Protein AF-Q2SH61-F1 (afdb_monomer_lite)

pLDDT: mean 74.98, std 16.28, range [32.84, 91.88]

Foldseek 3Di:
DQAWQAKEKKWFWPPDDPVLLVVLVCVVVVVWDWDWDDDPQKIKIWTDDPFWIWIWIWDHPPDPGIIIMIIITTSDNDRHPPDLVVQQVVPDPDDPPPDDDHHHSHQSVQVVSCVSRVIRMDD

Secondary structure (DSSP, 8-state):
-PPPSEEEEEEE--SS-HHHHHHHHHHHTTTS-EEEEEETTEEEEEEE-SSEEEEEEPPPTT-TTPPEEEEEEESSS-SSSSSTTHHHHTT--------SSS-B-HHHHHHHHHHHH---EE-

Structure (mmCIF, N/CA/C/O backbone):
data_AF-Q2SH61-F1
#
_entry.id   AF-Q2SH61-F1
#
loop_
_atom_site.group_PDB
_atom_site.id
_atom_site.type_symbol
_atom_site.label_atom_id
_atom_site.label_alt_id
_atom_site.label_comp_id
_atom_site.label_asym_id
_atom_site.label_entity_id
_atom_site.label_seq_id
_atom_site.pdbx_PDB_ins_code
_atom_site.Cartn_x
_atom_site.Cartn_y
_atom_site.Cartn_z
_atom_site.occupancy
_atom_site.B_iso_or_equiv
_atom_site.auth_seq_id
_atom_site.auth_comp_id
_atom_site.auth_asym_id
_atom_site.auth_atom_id
_atom_site.pdbx_PDB_model_num
ATOM 1 N N . MET A 1 1 ? -22.686 -9.836 2.812 1.00 51.91 1 MET A N 1
ATOM 2 C CA . MET A 1 1 ? -21.707 -8.982 2.100 1.00 51.91 1 MET A CA 1
ATOM 3 C C . MET A 1 1 ? -21.016 -8.095 3.123 1.00 51.91 1 MET A C 1
ATOM 5 O O . MET A 1 1 ? -21.729 -7.500 3.920 1.00 51.91 1 MET A O 1
ATOM 9 N N . LYS A 1 2 ? -19.675 -8.026 3.138 1.00 61.09 2 LYS A N 1
ATOM 10 C CA . LYS A 1 2 ? -18.948 -7.021 3.935 1.00 61.09 2 LYS A CA 1
ATOM 11 C C . LYS A 1 2 ? -19.242 -5.636 3.336 1.00 61.09 2 LYS A C 1
ATOM 13 O O . LYS A 1 2 ? -19.189 -5.496 2.114 1.00 61.09 2 LYS A O 1
ATOM 18 N N . HIS A 1 3 ? -19.591 -4.641 4.149 1.00 63.25 3 HIS A N 1
ATOM 19 C CA . HIS A 1 3 ? -19.767 -3.267 3.670 1.00 63.25 3 HIS A CA 1
ATOM 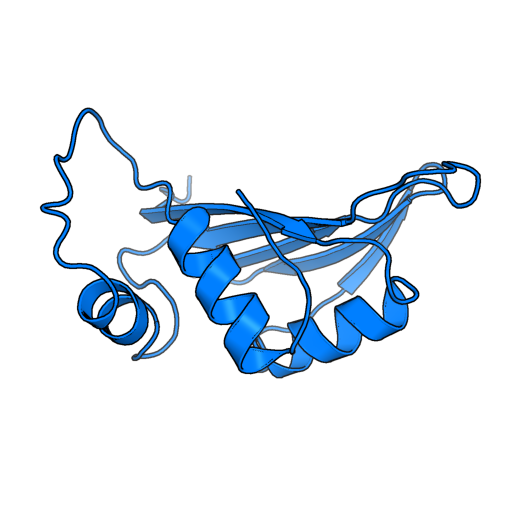20 C C . HIS A 1 3 ? -18.434 -2.523 3.807 1.00 63.25 3 HIS A C 1
ATOM 22 O O . HIS A 1 3 ? -17.938 -2.423 4.925 1.00 63.25 3 HIS A O 1
ATOM 28 N N . PRO A 1 4 ? -17.825 -2.036 2.710 1.00 61.69 4 PRO A N 1
ATOM 29 C CA . PRO A 1 4 ? -16.565 -1.313 2.807 1.00 61.69 4 PRO A CA 1
ATOM 30 C C . PRO A 1 4 ? -16.778 0.029 3.521 1.00 61.69 4 PRO A C 1
ATOM 32 O O . PRO A 1 4 ? -17.644 0.817 3.123 1.00 61.69 4 PRO A O 1
ATOM 35 N N . GLY A 1 5 ? -15.999 0.241 4.582 1.00 67.50 5 GLY A N 1
ATOM 36 C CA . GLY A 1 5 ? -15.920 1.471 5.359 1.00 67.50 5 GLY A CA 1
ATOM 37 C C . GLY A 1 5 ? -14.943 2.473 4.751 1.00 67.50 5 GLY A C 1
ATOM 38 O O . GLY A 1 5 ? -15.329 3.607 4.534 1.00 67.50 5 GLY A O 1
ATOM 39 N N . PHE A 1 6 ? -13.725 2.070 4.376 1.00 76.19 6 PHE A N 1
ATOM 40 C CA . PHE A 1 6 ? -12.738 2.961 3.739 1.00 76.19 6 PHE A CA 1
ATOM 41 C C . PHE A 1 6 ? -12.074 2.288 2.551 1.00 76.19 6 PHE A C 1
ATOM 43 O O . PHE A 1 6 ? -11.822 1.086 2.598 1.00 76.19 6 PHE A O 1
ATOM 50 N N . ILE A 1 7 ? -11.777 3.053 1.503 1.00 79.25 7 ILE A N 1
ATOM 51 C CA . ILE A 1 7 ? -11.108 2.547 0.305 1.00 79.25 7 ILE A CA 1
ATOM 52 C C . ILE A 1 7 ? -9.970 3.505 -0.045 1.00 79.25 7 ILE A C 1
ATOM 54 O O . ILE A 1 7 ? -10.137 4.718 -0.022 1.00 79.25 7 ILE A O 1
ATOM 58 N N . GLY A 1 8 ? -8.788 2.986 -0.339 1.00 81.56 8 GLY A N 1
ATOM 59 C CA . GLY A 1 8 ? -7.652 3.781 -0.783 1.00 81.56 8 GLY A CA 1
ATOM 60 C C . GLY A 1 8 ? -6.924 3.047 -1.888 1.00 81.56 8 GLY A C 1
ATOM 61 O O . GLY A 1 8 ? -6.702 1.846 -1.783 1.00 81.56 8 GLY A O 1
ATOM 62 N N . MET A 1 9 ? -6.553 3.765 -2.937 1.00 87.56 9 MET A N 1
ATOM 63 C CA . MET A 1 9 ? -5.744 3.224 -4.017 1.00 87.56 9 MET A CA 1
ATOM 64 C C . MET A 1 9 ? -4.646 4.221 -4.345 1.00 87.56 9 MET A C 1
ATOM 66 O O . MET A 1 9 ? -4.921 5.402 -4.541 1.00 87.56 9 MET A O 1
ATOM 70 N N . ILE A 1 10 ? -3.405 3.754 -4.351 1.00 88.06 10 ILE A N 1
ATOM 71 C CA . ILE A 1 10 ? -2.235 4.580 -4.643 1.00 88.06 10 ILE A CA 1
ATOM 72 C C . ILE A 1 10 ? -1.317 3.849 -5.613 1.00 88.06 10 ILE A C 1
ATOM 74 O O . ILE A 1 10 ? -1.268 2.617 -5.635 1.00 88.06 10 ILE A O 1
ATOM 78 N N . CYS A 1 11 ? -0.551 4.619 -6.367 1.00 89.81 11 CYS A N 1
ATOM 79 C CA . CYS A 1 11 ? 0.576 4.141 -7.149 1.00 89.81 11 CYS A CA 1
ATOM 80 C C . CYS A 1 11 ? 1.875 4.365 -6.370 1.00 89.81 11 CYS A C 1
ATOM 82 O O . CYS A 1 11 ? 1.996 5.336 -5.621 1.00 89.81 11 CYS A O 1
ATOM 84 N N . ILE A 1 12 ? 2.847 3.478 -6.555 1.00 89.88 12 ILE A N 1
ATOM 85 C CA . ILE A 1 12 ? 4.197 3.560 -5.998 1.00 89.88 12 ILE A CA 1
ATOM 86 C C . ILE A 1 12 ? 5.186 3.489 -7.161 1.00 89.88 12 ILE A C 1
ATOM 88 O O . ILE A 1 12 ? 5.079 2.610 -8.020 1.00 89.88 12 ILE A O 1
ATOM 92 N N . GLU A 1 13 ? 6.141 4.414 -7.189 1.00 87.94 13 GLU A N 1
ATOM 93 C CA . GLU A 1 13 ? 7.198 4.431 -8.203 1.00 87.94 13 GLU A CA 1
ATOM 94 C C . GLU A 1 13 ? 8.086 3.173 -8.107 1.00 87.94 13 GLU A C 1
ATOM 96 O O . GLU A 1 13 ? 8.392 2.718 -6.999 1.00 87.94 13 GLU A O 1
ATOM 101 N N . PRO A 1 14 ? 8.549 2.612 -9.240 1.00 78.69 14 PRO A N 1
ATOM 102 C CA . PRO A 1 14 ? 9.310 1.362 -9.276 1.00 78.69 14 PRO A CA 1
ATOM 103 C C . PRO A 1 14 ? 10.782 1.531 -8.887 1.00 78.69 14 PRO A C 1
ATOM 105 O O . PRO A 1 14 ? 11.632 0.788 -9.366 1.00 78.69 14 PRO A O 1
ATOM 108 N N . GLU A 1 15 ? 11.121 2.493 -8.025 1.00 78.62 15 GLU A N 1
ATOM 109 C CA . GLU A 1 15 ? 12.513 2.759 -7.629 1.00 78.62 15 GLU A CA 1
ATOM 110 C C . GLU A 1 15 ? 13.226 1.519 -7.052 1.00 78.62 15 GLU A C 1
ATOM 112 O O . GLU A 1 15 ? 14.454 1.472 -7.003 1.00 78.62 15 GLU A O 1
ATOM 117 N N . LEU A 1 16 ? 12.463 0.517 -6.602 1.00 80.19 16 LEU A N 1
ATOM 118 C CA . LEU A 1 16 ? 12.934 -0.728 -6.004 1.00 80.19 16 LEU A CA 1
ATOM 119 C C . LEU A 1 16 ? 12.200 -1.931 -6.608 1.00 80.19 16 LEU A C 1
ATOM 121 O O . LEU A 1 16 ? 11.075 -1.801 -7.087 1.00 80.19 16 LEU A O 1
ATOM 125 N N . GLU A 1 17 ? 12.790 -3.124 -6.512 1.00 85.12 17 GLU A N 1
ATOM 126 C CA . GLU A 1 17 ? 12.108 -4.373 -6.873 1.00 85.12 17 GLU A CA 1
ATOM 127 C C . GLU A 1 17 ? 10.859 -4.614 -6.011 1.00 85.12 17 GLU A C 1
ATOM 129 O O . GLU A 1 17 ? 10.833 -4.280 -4.820 1.00 85.12 17 GLU A O 1
ATOM 134 N N . ILE A 1 18 ? 9.841 -5.266 -6.584 1.00 85.75 18 ILE A N 1
ATOM 135 C CA . ILE A 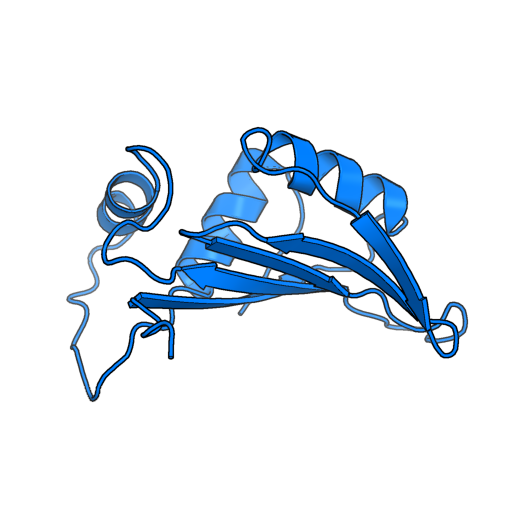1 18 ? 8.549 -5.484 -5.918 1.00 85.75 18 ILE A CA 1
ATOM 136 C C . ILE A 1 18 ? 8.675 -6.196 -4.566 1.00 85.75 18 ILE A C 1
ATOM 138 O O . ILE A 1 18 ? 7.998 -5.807 -3.621 1.00 85.75 18 ILE A O 1
ATOM 142 N N . HIS A 1 19 ? 9.574 -7.176 -4.424 1.00 87.69 19 HIS A N 1
ATOM 143 C CA . HIS A 1 19 ? 9.796 -7.857 -3.143 1.00 87.69 19 HIS A CA 1
ATOM 144 C C . HIS A 1 19 ? 10.334 -6.901 -2.069 1.00 87.69 19 HIS A C 1
ATOM 146 O O . HIS A 1 19 ? 9.948 -6.983 -0.904 1.00 87.69 19 HIS A O 1
ATOM 152 N N . THR A 1 20 ? 11.176 -5.941 -2.461 1.00 88.94 20 THR A N 1
ATOM 153 C CA . THR A 1 20 ? 11.696 -4.916 -1.545 1.00 88.94 20 THR A CA 1
ATOM 154 C C . THR A 1 20 ? 10.595 -3.938 -1.140 1.00 88.94 20 THR A C 1
ATOM 156 O O . THR A 1 20 ? 10.476 -3.586 0.037 1.00 88.94 20 THR A O 1
ATOM 159 N N . VAL A 1 21 ? 9.763 -3.512 -2.096 1.00 89.81 21 VAL A N 1
ATOM 160 C CA . VAL A 1 21 ? 8.576 -2.690 -1.814 1.00 89.81 21 VAL A CA 1
ATOM 161 C C . VAL A 1 21 ? 7.629 -3.432 -0.874 1.00 89.81 21 VAL A C 1
ATOM 163 O O . VAL A 1 21 ? 7.199 -2.875 0.135 1.00 89.81 21 VAL A O 1
ATOM 166 N N . PHE A 1 22 ? 7.368 -4.708 -1.146 1.00 90.75 22 PHE A N 1
ATOM 167 C CA . PHE A 1 22 ? 6.516 -5.564 -0.337 1.00 90.75 22 PHE A CA 1
ATOM 168 C C . PHE A 1 22 ? 6.993 -5.668 1.112 1.00 90.75 22 PHE A C 1
ATOM 170 O O . PHE A 1 22 ? 6.194 -5.417 2.007 1.00 90.75 22 PHE A O 1
ATOM 177 N N . GLU 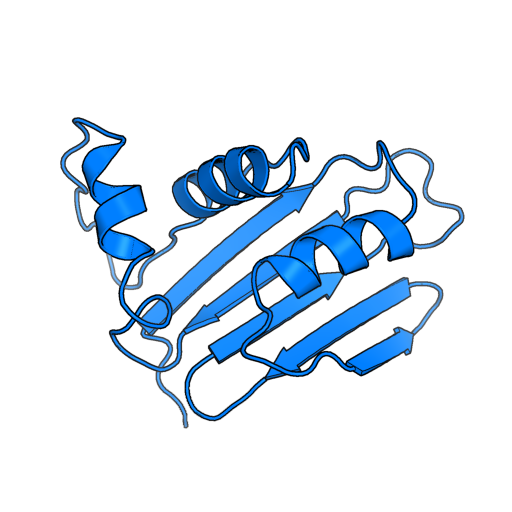A 1 23 ? 8.267 -5.965 1.378 1.00 91.06 23 GLU A N 1
ATOM 178 C CA . GLU A 1 23 ? 8.750 -6.089 2.762 1.00 91.06 23 GLU A CA 1
ATOM 179 C C . GLU A 1 23 ? 8.609 -4.767 3.542 1.00 91.06 23 GLU A C 1
ATOM 181 O O . GLU A 1 23 ? 8.246 -4.769 4.722 1.00 91.06 23 GLU A O 1
ATOM 186 N N . LYS A 1 24 ? 8.780 -3.614 2.880 1.00 91.88 24 LYS A N 1
ATOM 187 C CA . LYS A 1 24 ? 8.498 -2.300 3.487 1.00 91.88 24 LYS A CA 1
ATOM 188 C C . LYS A 1 24 ? 7.012 -2.109 3.818 1.00 91.88 24 LYS A C 1
ATOM 190 O O . LYS A 1 24 ? 6.680 -1.632 4.908 1.00 91.88 24 LYS A O 1
ATOM 195 N N . ILE A 1 25 ? 6.114 -2.491 2.908 1.00 89.62 25 ILE A N 1
ATOM 196 C CA . ILE A 1 25 ? 4.659 -2.427 3.122 1.00 89.62 25 ILE A CA 1
ATOM 197 C C . ILE A 1 25 ? 4.221 -3.413 4.212 1.00 89.62 25 ILE A C 1
ATOM 199 O O . ILE A 1 25 ? 3.522 -3.030 5.144 1.00 89.62 25 ILE A O 1
ATOM 203 N N . LYS A 1 26 ? 4.671 -4.662 4.166 1.00 89.88 26 LYS A N 1
ATOM 204 C CA . LYS A 1 26 ? 4.361 -5.711 5.144 1.00 89.88 26 LYS A CA 1
ATOM 205 C C . LYS A 1 26 ? 4.722 -5.300 6.568 1.00 89.88 26 LYS A C 1
ATOM 207 O O . LYS A 1 26 ? 3.914 -5.487 7.469 1.00 89.88 26 LYS A O 1
ATOM 212 N N . ASN A 1 27 ? 5.879 -4.667 6.774 1.00 87.38 27 ASN A N 1
ATOM 213 C CA . ASN A 1 27 ? 6.261 -4.132 8.087 1.00 87.38 27 ASN A CA 1
ATOM 214 C C . ASN A 1 27 ? 5.302 -3.040 8.585 1.00 87.38 27 ASN A C 1
ATOM 216 O O . ASN A 1 27 ? 5.074 -2.908 9.785 1.00 87.38 27 ASN A O 1
ATOM 220 N N . THR A 1 28 ? 4.716 -2.284 7.658 1.00 85.19 28 THR A N 1
ATOM 221 C CA . THR A 1 28 ? 3.725 -1.240 7.938 1.00 85.19 28 THR A CA 1
ATOM 222 C C . THR A 1 28 ? 2.345 -1.832 8.276 1.00 85.19 28 THR A C 1
ATOM 224 O O . THR A 1 28 ? 1.590 -1.247 9.051 1.00 85.19 28 THR A O 1
ATOM 227 N N . PHE A 1 29 ? 2.037 -3.023 7.756 1.00 83.62 29 PHE A N 1
ATOM 228 C CA . PHE A 1 29 ? 0.799 -3.775 7.986 1.00 83.62 29 PHE A CA 1
ATOM 229 C C . PHE A 1 29 ? 1.063 -5.102 8.728 1.00 83.62 29 PHE A C 1
ATOM 231 O O . PHE A 1 29 ? 0.475 -6.131 8.413 1.00 83.62 29 PHE A O 1
ATOM 238 N N . ASN A 1 30 ? 1.947 -5.105 9.730 1.00 83.38 30 ASN A N 1
ATOM 239 C CA . ASN A 1 30 ? 2.437 -6.332 10.385 1.00 83.38 30 ASN A CA 1
ATOM 240 C C . ASN A 1 30 ? 1.383 -7.128 11.190 1.00 83.38 30 ASN A C 1
ATOM 242 O O . ASN A 1 30 ? 1.661 -8.230 11.656 1.00 83.38 30 ASN A O 1
ATOM 246 N N . PHE A 1 31 ? 0.183 -6.580 11.365 1.00 79.38 31 PHE A N 1
ATOM 247 C CA . PHE A 1 31 ? -0.953 -7.217 12.037 1.00 79.38 31 PHE A CA 1
ATOM 248 C C . PHE A 1 31 ? -1.800 -8.088 11.095 1.00 79.38 31 PHE A C 1
ATOM 250 O O . PHE A 1 31 ? -2.804 -8.658 11.528 1.00 79.38 31 PHE A O 1
ATOM 257 N N . ILE A 1 32 ? -1.450 -8.165 9.807 1.00 82.38 32 ILE A N 1
ATOM 258 C CA . ILE A 1 32 ? -2.128 -9.012 8.828 1.00 82.38 32 ILE A CA 1
ATOM 259 C C . ILE A 1 32 ? -1.108 -9.830 8.030 1.00 82.38 32 ILE A C 1
ATOM 261 O O . ILE A 1 32 ? -0.046 -9.344 7.648 1.00 82.38 32 ILE A O 1
ATOM 265 N N . GLU A 1 33 ? -1.421 -11.103 7.804 1.00 88.00 33 GLU A N 1
ATOM 266 C CA . GLU A 1 33 ? -0.547 -12.016 7.072 1.00 88.00 33 GLU A CA 1
ATOM 267 C C . GLU A 1 33 ? -0.757 -11.864 5.560 1.00 88.00 33 GLU A C 1
ATOM 269 O O . GLU A 1 33 ? -1.887 -11.929 5.069 1.00 88.00 33 GLU A O 1
ATOM 274 N N . PHE A 1 34 ? 0.339 -11.676 4.826 1.00 89.25 34 PHE A N 1
ATOM 275 C CA . PHE A 1 34 ? 0.336 -11.565 3.370 1.00 89.25 34 PHE A CA 1
ATOM 276 C C . PHE A 1 34 ? 0.605 -12.912 2.703 1.00 89.25 34 PHE A C 1
ATOM 278 O O . PHE A 1 34 ? 1.436 -13.695 3.159 1.00 89.25 34 PHE A O 1
ATOM 285 N N . LYS A 1 35 ? -0.060 -13.136 1.572 1.00 89.56 35 LYS A N 1
ATOM 286 C CA . LYS A 1 35 ? 0.150 -14.266 0.667 1.00 89.56 35 LYS A CA 1
ATOM 287 C C . LYS A 1 35 ? 0.614 -13.747 -0.687 1.00 89.56 35 LYS A C 1
ATOM 289 O O . LYS A 1 35 ? 0.022 -12.808 -1.219 1.00 89.56 35 LYS A O 1
ATOM 294 N N . GLU A 1 36 ? 1.649 -14.371 -1.232 1.00 90.19 36 GLU A N 1
ATOM 295 C CA . GLU A 1 36 ? 2.131 -14.111 -2.588 1.00 90.19 36 GLU A CA 1
ATOM 296 C C . GLU A 1 36 ? 1.287 -14.871 -3.618 1.00 90.19 36 GLU A C 1
ATOM 298 O O . GLU A 1 36 ? 0.896 -16.021 -3.401 1.00 90.19 36 GLU A O 1
ATOM 303 N N . ILE A 1 37 ? 0.979 -14.210 -4.732 1.00 85.88 37 ILE A N 1
ATOM 304 C CA . ILE A 1 37 ? 0.198 -14.735 -5.849 1.00 85.88 37 ILE A CA 1
ATOM 305 C C . ILE A 1 37 ? 0.923 -14.367 -7.144 1.00 85.88 37 ILE A C 1
ATOM 307 O O . ILE A 1 37 ? 1.183 -13.192 -7.399 1.00 85.88 37 ILE A O 1
ATOM 311 N N . HIS A 1 38 ? 1.182 -15.362 -7.990 1.00 82.81 38 HIS A N 1
ATOM 312 C CA . HIS A 1 38 ? 1.704 -15.163 -9.341 1.00 82.81 38 HIS A CA 1
ATOM 313 C C . HIS A 1 38 ? 0.585 -15.383 -10.355 1.00 82.81 38 HIS A C 1
ATOM 315 O O . HIS A 1 38 ? -0.055 -16.438 -10.351 1.00 82.81 38 HIS A O 1
ATOM 321 N N . ARG A 1 39 ? 0.343 -14.402 -11.225 1.00 72.19 39 ARG A N 1
ATOM 322 C CA . ARG A 1 39 ? -0.640 -14.519 -12.303 1.00 72.19 39 ARG A CA 1
ATOM 323 C C . ARG A 1 39 ? -0.176 -13.745 -13.525 1.00 72.19 39 ARG A C 1
ATOM 325 O O . ARG A 1 39 ? 0.055 -12.552 -13.398 1.00 72.19 39 ARG A O 1
ATOM 332 N N . ASP A 1 40 ? -0.134 -14.402 -14.684 1.00 67.62 40 ASP A N 1
ATOM 333 C CA . ASP A 1 40 ? 0.064 -13.746 -15.986 1.00 67.62 40 ASP A CA 1
ATOM 334 C C . ASP A 1 40 ? 1.243 -12.736 -15.957 1.00 67.62 40 ASP A C 1
ATOM 336 O O . ASP A 1 40 ? 1.088 -11.572 -16.314 1.00 67.62 40 ASP A O 1
ATOM 340 N N . ASP A 1 41 ? 2.392 -13.173 -15.420 1.00 71.38 41 ASP A N 1
ATOM 341 C CA . ASP A 1 41 ? 3.639 -12.405 -15.207 1.00 71.38 41 ASP A CA 1
ATOM 342 C C . ASP A 1 41 ? 3.586 -11.242 -14.198 1.00 71.38 41 ASP A C 1
ATOM 344 O O . ASP A 1 41 ? 4.581 -10.552 -13.974 1.00 71.38 41 ASP A O 1
ATOM 348 N N . VAL A 1 42 ? 2.464 -11.072 -13.501 1.00 76.75 42 VAL A N 1
ATOM 349 C CA . VAL A 1 42 ? 2.303 -10.128 -12.394 1.00 76.75 42 VAL A CA 1
ATOM 350 C C . VAL A 1 42 ? 2.490 -10.843 -11.057 1.00 76.75 42 VAL A C 1
ATOM 352 O O . VAL A 1 42 ? 1.796 -11.812 -10.733 1.00 76.75 42 VAL A O 1
ATOM 355 N N . VAL A 1 43 ? 3.403 -10.320 -10.239 1.00 79.12 43 VAL A N 1
ATOM 356 C CA . VAL A 1 43 ? 3.528 -10.694 -8.825 1.00 79.12 43 VAL A CA 1
ATOM 357 C C . VAL A 1 43 ? 2.590 -9.814 -8.007 1.00 79.12 43 VAL A C 1
ATOM 359 O O . VAL A 1 43 ? 2.580 -8.592 -8.156 1.00 79.12 43 VAL A O 1
ATOM 362 N N . SER A 1 44 ? 1.779 -10.428 -7.153 1.00 85.62 44 SER A N 1
ATOM 363 C CA . SER A 1 44 ? 0.869 -9.728 -6.249 1.00 85.62 44 SER A CA 1
ATOM 364 C C . SER A 1 44 ? 1.008 -10.246 -4.826 1.00 85.62 44 SER A C 1
ATOM 366 O O . SER A 1 44 ? 1.153 -11.445 -4.607 1.00 85.62 44 SER A O 1
ATOM 368 N N . PHE A 1 45 ? 0.885 -9.354 -3.849 1.00 90.31 45 PHE A N 1
ATOM 369 C CA . PHE A 1 45 ? 0.838 -9.709 -2.433 1.00 90.31 45 PHE A CA 1
ATOM 370 C C . PHE A 1 45 ? -0.490 -9.261 -1.852 1.00 90.31 45 PHE A C 1
ATOM 372 O O . PHE A 1 45 ? -0.826 -8.082 -1.929 1.00 90.31 45 PHE A O 1
ATOM 379 N N . ILE A 1 46 ? -1.244 -10.185 -1.260 1.00 91.25 46 ILE A N 1
ATOM 380 C CA . ILE A 1 46 ? -2.565 -9.891 -0.697 1.00 91.25 46 ILE A CA 1
ATOM 381 C C . ILE A 1 46 ? -2.620 -10.340 0.755 1.00 91.25 46 ILE A C 1
ATOM 383 O O . ILE A 1 46 ? -2.264 -11.469 1.082 1.00 91.25 46 ILE A O 1
ATOM 387 N N . ALA A 1 47 ? -3.128 -9.468 1.612 1.00 88.25 47 ALA A N 1
ATOM 388 C CA . ALA A 1 47 ? -3.487 -9.770 2.984 1.00 88.25 47 ALA A CA 1
ATOM 389 C C . ALA A 1 47 ? -4.964 -9.433 3.206 1.00 88.25 47 ALA A C 1
ATOM 391 O O . ALA A 1 47 ? -5.408 -8.342 2.853 1.00 88.25 47 ALA A O 1
ATOM 392 N N . GLU A 1 48 ? -5.739 -10.349 3.792 1.00 89.25 48 GLU A N 1
ATOM 393 C CA . GLU A 1 48 ? -7.152 -10.118 4.120 1.00 89.25 48 GLU A CA 1
ATOM 394 C C . GLU A 1 48 ? -7.542 -10.777 5.453 1.00 89.25 48 GLU A C 1
ATOM 396 O O . GLU A 1 48 ? -7.151 -11.905 5.746 1.00 89.25 48 GLU A O 1
ATOM 401 N N . ASN A 1 49 ? -8.351 -10.078 6.254 1.00 86.06 49 ASN A N 1
ATOM 402 C CA . ASN A 1 49 ? -9.023 -10.615 7.434 1.00 86.06 49 ASN A CA 1
ATOM 403 C C . ASN A 1 49 ? -10.488 -10.127 7.499 1.00 86.06 49 ASN A C 1
ATOM 405 O O . ASN A 1 49 ? -11.064 -9.657 6.511 1.00 86.06 49 ASN A O 1
ATOM 409 N N . SER A 1 50 ? -11.151 -10.274 8.649 1.00 84.69 50 SER A N 1
ATOM 410 C CA . SER A 1 50 ? -12.540 -9.818 8.818 1.00 84.69 50 SER A CA 1
ATOM 411 C C . SER A 1 50 ? -12.707 -8.303 8.665 1.00 84.69 50 SER A C 1
ATOM 413 O O . SER A 1 50 ? -13.791 -7.858 8.296 1.00 84.69 50 SER A O 1
ATOM 415 N N . ASN A 1 51 ? -11.645 -7.532 8.909 1.00 82.19 51 ASN A N 1
ATOM 416 C CA . ASN A 1 51 ? -11.689 -6.082 9.055 1.00 82.19 51 ASN A CA 1
ATOM 417 C C . ASN A 1 51 ? -11.066 -5.345 7.869 1.00 82.19 51 ASN A C 1
ATOM 419 O O . ASN A 1 51 ? -11.536 -4.265 7.534 1.00 82.19 51 ASN A O 1
ATOM 423 N N . PHE A 1 52 ? -10.041 -5.913 7.231 1.00 83.31 52 PHE A N 1
ATOM 424 C CA . PHE A 1 52 ? -9.238 -5.228 6.219 1.00 83.31 52 PHE A CA 1
ATOM 425 C C . PHE A 1 52 ? -8.829 -6.154 5.078 1.00 83.31 52 PHE A C 1
ATOM 427 O O . PHE A 1 52 ? -8.683 -7.363 5.269 1.00 83.31 52 PHE A O 1
ATOM 434 N N . ARG A 1 53 ? -8.566 -5.551 3.919 1.00 88.12 53 ARG A N 1
ATOM 435 C CA . ARG A 1 53 ? -7.822 -6.123 2.799 1.00 88.12 53 ARG A CA 1
ATOM 436 C C . ARG A 1 53 ? -6.769 -5.123 2.333 1.00 88.12 53 ARG A C 1
ATOM 438 O O . ARG A 1 53 ? -7.080 -3.950 2.146 1.00 88.12 53 ARG A O 1
ATOM 445 N N . VAL A 1 54 ? -5.553 -5.602 2.108 1.00 89.06 54 VAL A N 1
ATOM 446 C CA . VAL A 1 54 ? -4.464 -4.854 1.473 1.00 89.06 54 VAL A CA 1
ATOM 447 C C . VAL A 1 54 ? -3.919 -5.701 0.336 1.00 89.06 54 VAL A C 1
ATOM 449 O O . VAL A 1 54 ? -3.646 -6.883 0.531 1.00 89.06 54 VAL A O 1
ATOM 452 N N . ALA A 1 55 ? -3.778 -5.117 -0.845 1.00 90.38 55 ALA A N 1
ATOM 453 C CA . ALA A 1 55 ? -3.218 -5.785 -2.007 1.00 90.38 55 ALA A CA 1
ATOM 454 C C . ALA A 1 55 ? -2.176 -4.889 -2.682 1.00 90.38 55 ALA A C 1
ATOM 456 O O . ALA A 1 55 ? -2.458 -3.734 -2.983 1.00 90.38 55 ALA A O 1
ATOM 457 N N . LEU A 1 56 ? -0.979 -5.425 -2.906 1.00 90.88 56 LEU A N 1
ATOM 458 C CA . LEU A 1 56 ? 0.090 -4.800 -3.678 1.00 90.88 56 LEU A CA 1
ATOM 459 C C . LEU A 1 56 ? 0.226 -5.551 -5.003 1.00 90.88 56 LEU A C 1
ATOM 461 O O . LEU A 1 56 ? 0.449 -6.760 -4.997 1.00 90.88 56 LEU A O 1
ATOM 465 N N . TYR A 1 57 ? 0.115 -4.836 -6.113 1.00 89.06 57 TYR A N 1
ATOM 466 C CA . TYR A 1 57 ? 0.191 -5.367 -7.467 1.00 89.06 57 TYR A CA 1
ATOM 467 C C . TYR A 1 57 ? 1.449 -4.848 -8.158 1.00 89.06 57 TYR A C 1
ATOM 469 O O . TYR A 1 57 ? 1.662 -3.637 -8.248 1.00 89.06 57 TYR A O 1
ATOM 477 N N . GLY A 1 58 ? 2.272 -5.771 -8.647 1.00 83.88 58 GLY A N 1
ATOM 478 C CA . GLY A 1 58 ? 3.349 -5.483 -9.583 1.00 83.88 58 GLY A CA 1
ATOM 479 C C . GLY A 1 58 ? 2.837 -5.194 -10.985 1.00 83.88 58 GLY A C 1
ATOM 480 O O . GLY A 1 58 ? 1.665 -5.414 -11.286 1.00 83.88 58 GLY A O 1
ATOM 481 N N . ALA A 1 59 ? 3.739 -4.787 -11.870 1.00 73.81 59 ALA A N 1
ATOM 482 C CA . ALA A 1 59 ? 3.515 -4.950 -13.300 1.00 73.81 59 ALA A CA 1
ATOM 483 C C . ALA A 1 59 ? 4.302 -6.165 -13.821 1.00 73.81 59 ALA A C 1
ATOM 485 O O . ALA A 1 59 ? 5.184 -6.665 -13.112 1.00 73.81 59 ALA A O 1
ATOM 486 N N . PRO A 1 60 ? 4.015 -6.611 -15.053 1.00 71.62 60 PRO A N 1
ATOM 487 C CA . PRO A 1 60 ? 4.847 -7.576 -15.760 1.00 71.62 60 PRO A CA 1
ATOM 488 C C . PRO A 1 60 ? 6.318 -7.139 -15.812 1.00 71.62 60 PRO A C 1
ATOM 490 O O . PRO A 1 60 ? 6.612 -5.944 -15.907 1.00 71.62 60 PRO A O 1
ATOM 493 N N . GLN A 1 61 ? 7.244 -8.103 -15.752 1.00 66.56 61 GLN A N 1
ATOM 494 C CA . GLN A 1 61 ? 8.695 -7.844 -15.698 1.00 66.56 61 GLN A CA 1
ATOM 495 C C . GLN A 1 61 ? 9.232 -7.035 -16.891 1.00 66.56 61 GLN A C 1
ATOM 497 O O . GLN A 1 61 ? 10.280 -6.403 -16.792 1.00 66.56 61 GLN A O 1
ATOM 502 N N . ASP A 1 62 ? 8.528 -7.056 -18.017 1.00 70.56 62 ASP A N 1
ATOM 503 C CA . ASP A 1 62 ? 8.890 -6.412 -19.275 1.00 70.56 62 ASP A CA 1
ATOM 504 C C . ASP A 1 62 ? 8.290 -5.006 -19.451 1.00 70.56 62 ASP A C 1
ATOM 506 O O . ASP A 1 62 ? 8.562 -4.350 -20.457 1.00 70.56 62 ASP A O 1
ATOM 510 N N . ALA A 1 63 ? 7.509 -4.501 -18.490 1.00 69.38 63 ALA A N 1
ATOM 511 C CA . ALA A 1 63 ? 6.901 -3.178 -18.575 1.00 69.38 63 ALA A CA 1
ATOM 512 C C . ALA A 1 63 ? 7.916 -2.062 -18.216 1.00 69.38 63 ALA A C 1
ATOM 514 O O . ALA A 1 63 ? 8.249 -1.884 -17.042 1.00 69.38 63 ALA A O 1
ATOM 515 N N . PRO A 1 64 ? 8.367 -1.230 -19.180 1.00 55.47 64 PRO A N 1
ATOM 516 C CA . PRO A 1 64 ? 9.501 -0.316 -18.993 1.00 55.47 64 PRO A CA 1
ATOM 517 C C . PRO A 1 64 ? 9.228 0.883 -18.067 1.00 55.47 64 PRO A C 1
ATOM 519 O O . PRO A 1 64 ? 10.152 1.625 -17.764 1.00 55.47 64 PRO A O 1
ATOM 522 N N . ASN A 1 65 ? 7.982 1.085 -17.623 1.00 66.12 65 ASN A N 1
ATOM 523 C CA . ASN A 1 65 ? 7.561 2.176 -16.729 1.00 66.12 65 ASN A CA 1
ATOM 524 C C . ASN A 1 65 ? 6.471 1.711 -15.747 1.00 66.12 65 ASN A C 1
ATOM 526 O O . ASN A 1 65 ? 5.513 2.428 -15.459 1.00 66.12 65 ASN A O 1
ATOM 530 N N . ALA A 1 66 ? 6.568 0.460 -15.311 1.00 72.62 66 ALA A N 1
ATOM 531 C CA . ALA A 1 66 ? 5.641 -0.153 -14.377 1.00 72.62 66 ALA A CA 1
ATOM 532 C C . ALA A 1 66 ? 5.515 0.633 -13.065 1.00 72.62 66 ALA A C 1
ATOM 534 O O . ALA A 1 66 ? 6.505 0.817 -12.373 1.00 72.62 66 ALA A O 1
ATOM 535 N N . LEU A 1 67 ? 4.310 1.043 -12.677 1.00 84.69 67 LEU A N 1
ATOM 536 C CA . LEU A 1 67 ? 4.031 1.474 -11.303 1.00 84.69 67 LEU A CA 1
ATOM 537 C C . LEU A 1 67 ? 3.517 0.280 -10.503 1.00 84.69 67 LEU A C 1
ATOM 539 O O . LEU A 1 67 ? 2.820 -0.576 -11.053 1.00 84.69 67 LEU A O 1
ATOM 543 N N . TYR A 1 68 ? 3.803 0.244 -9.203 1.00 89.00 68 TYR A N 1
ATOM 544 C CA . TYR A 1 68 ? 3.152 -0.712 -8.311 1.00 89.00 68 TYR A CA 1
ATOM 545 C C . TYR A 1 68 ? 1.850 -0.120 -7.780 1.00 89.00 68 TYR A C 1
ATOM 547 O O . TYR A 1 68 ? 1.831 1.007 -7.291 1.00 89.00 68 TYR A O 1
ATOM 555 N N . GLY A 1 69 ? 0.758 -0.873 -7.863 1.00 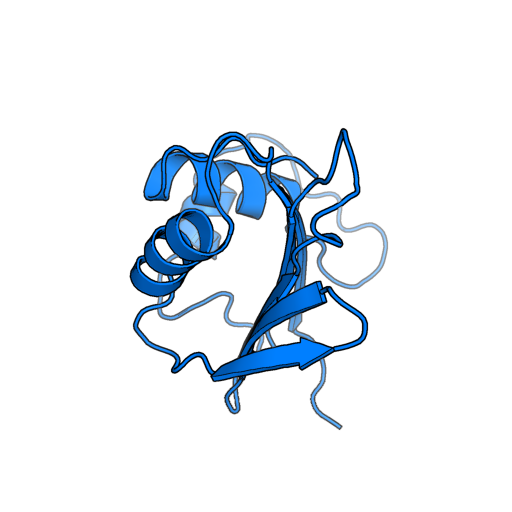89.19 69 GLY A N 1
ATOM 556 C CA . GLY A 1 69 ? -0.535 -0.460 -7.321 1.00 89.19 69 GLY A CA 1
ATOM 557 C C . GLY A 1 69 ? -0.720 -0.987 -5.906 1.00 89.19 69 GLY A C 1
ATOM 558 O O . GLY A 1 69 ? -0.583 -2.187 -5.690 1.00 89.19 69 GLY A O 1
ATOM 559 N N . LEU A 1 70 ? -1.067 -0.131 -4.948 1.00 90.38 70 LEU A N 1
ATOM 560 C CA . LEU A 1 70 ? -1.485 -0.552 -3.613 1.00 90.38 70 LEU A CA 1
ATOM 561 C C . LEU A 1 70 ? -2.955 -0.204 -3.391 1.00 90.38 70 LEU A C 1
ATOM 563 O O . LEU A 1 70 ? -3.354 0.957 -3.428 1.00 90.38 70 LEU A O 1
ATOM 567 N N . ASP A 1 71 ? -3.740 -1.241 -3.143 1.00 89.44 71 ASP A N 1
ATOM 568 C CA . ASP A 1 71 ? -5.171 -1.216 -2.880 1.00 89.44 71 ASP A CA 1
ATOM 569 C C . ASP A 1 71 ? -5.407 -1.544 -1.405 1.00 89.44 71 ASP A C 1
ATOM 571 O O . ASP A 1 71 ? -4.911 -2.539 -0.873 1.00 89.44 71 ASP A O 1
ATOM 575 N N . TYR A 1 72 ? -6.157 -0.681 -0.739 1.00 87.56 72 TYR A N 1
ATOM 576 C CA . TYR A 1 72 ? -6.494 -0.764 0.666 1.00 87.56 72 TYR A CA 1
ATOM 577 C C . TYR A 1 72 ? -8.014 -0.691 0.817 1.00 87.56 72 TYR A C 1
ATOM 579 O O . TYR A 1 72 ? -8.658 0.242 0.335 1.00 87.56 72 TYR A O 1
ATOM 587 N N . VAL A 1 73 ? -8.596 -1.647 1.540 1.00 85.31 73 VAL A N 1
ATOM 588 C CA . VAL A 1 73 ? -10.023 -1.661 1.870 1.00 85.31 73 VAL A CA 1
ATOM 589 C C . VAL A 1 73 ? -10.218 -1.995 3.341 1.00 85.31 73 VAL A C 1
ATOM 591 O O . VAL A 1 73 ? -9.835 -3.070 3.793 1.00 85.31 73 VAL A O 1
ATOM 594 N N . SER A 1 74 ? -10.897 -1.115 4.072 1.00 80.81 74 SER A N 1
ATOM 595 C CA . SER A 1 74 ? -11.491 -1.439 5.368 1.00 80.81 74 SER A CA 1
ATOM 596 C C . SER A 1 74 ? -12.937 -1.882 5.188 1.00 80.81 74 SER A C 1
ATOM 598 O O . SER A 1 74 ? -13.706 -1.251 4.468 1.00 80.81 74 SER A O 1
ATOM 600 N N . TYR A 1 75 ? -13.325 -2.948 5.878 1.00 81.44 75 TYR A N 1
ATOM 601 C CA . TYR A 1 75 ? -14.697 -3.449 6.005 1.00 81.44 75 TYR A CA 1
ATOM 602 C C . TYR A 1 75 ? -15.383 -2.969 7.288 1.00 81.44 75 TYR A C 1
ATOM 604 O O . TYR A 1 75 ? -16.459 -3.450 7.641 1.00 81.44 75 TYR A O 1
ATOM 612 N N . THR A 1 76 ? -14.733 -2.060 8.009 1.00 73.75 76 THR A N 1
ATOM 613 C CA . THR A 1 76 ? -15.210 -1.488 9.263 1.00 73.75 76 THR A CA 1
ATOM 614 C C . THR A 1 76 ? -15.088 0.029 9.202 1.00 73.75 76 THR A C 1
ATOM 616 O O . THR A 1 76 ? -14.355 0.568 8.374 1.00 73.75 76 THR A O 1
ATOM 619 N N . ASP A 1 77 ? -15.735 0.725 10.129 1.00 65.88 77 ASP A N 1
ATOM 620 C CA . ASP A 1 77 ? -15.527 2.167 10.307 1.00 65.88 77 ASP A CA 1
ATOM 621 C C . ASP A 1 77 ? -14.182 2.475 11.008 1.00 65.88 77 ASP A C 1
ATOM 623 O O . ASP A 1 77 ? -13.898 3.618 11.351 1.00 65.88 77 ASP A O 1
ATOM 627 N N . SER A 1 78 ? -13.333 1.463 11.228 1.00 59.75 78 SER A N 1
ATOM 628 C CA . SER A 1 78 ? -11.955 1.612 11.695 1.00 59.75 78 SER A CA 1
ATOM 629 C C . SER A 1 78 ? -11.002 1.578 10.499 1.00 59.75 78 SER A C 1
ATOM 631 O O . SER A 1 78 ? -11.126 0.724 9.625 1.00 59.75 78 SER A O 1
ATOM 633 N N . LEU A 1 79 ? -10.050 2.512 10.447 1.00 59.19 79 LEU A N 1
ATOM 634 C CA . LEU A 1 79 ? -9.078 2.658 9.356 1.00 59.19 79 LEU A CA 1
ATOM 635 C C . LEU A 1 79 ? -7.830 1.781 9.509 1.00 59.19 79 LEU A C 1
ATOM 637 O O . LEU A 1 79 ? -7.153 1.568 8.525 1.00 59.19 79 LEU A O 1
ATOM 641 N N . LEU A 1 80 ? -7.501 1.308 10.709 1.00 59.62 80 LEU A N 1
ATOM 642 C CA . LEU A 1 80 ? -6.450 0.350 11.109 1.00 59.62 80 LEU A CA 1
ATOM 643 C C . LEU A 1 80 ? -6.512 0.274 12.655 1.00 59.62 80 LEU A C 1
ATOM 645 O O . LEU A 1 80 ? -7.197 1.118 13.247 1.00 59.62 80 LEU A O 1
ATOM 649 N N . PRO A 1 81 ? -5.844 -0.678 13.346 1.00 52.19 81 PRO A N 1
ATOM 650 C CA . PRO A 1 81 ? -5.781 -0.657 14.808 1.00 52.19 81 PRO A CA 1
ATOM 651 C C . PRO A 1 81 ? -5.291 0.728 15.293 1.00 52.19 81 PRO A C 1
ATOM 653 O O . PRO A 1 81 ? -4.201 1.165 14.940 1.00 52.19 81 PRO A O 1
ATOM 656 N N . SER A 1 82 ? -6.173 1.436 16.003 1.00 51.00 82 SER A N 1
ATOM 657 C CA . SER A 1 82 ? -6.032 2.734 16.696 1.00 51.00 82 SER A CA 1
ATOM 658 C C . SER A 1 82 ? -5.676 4.039 15.944 1.00 51.00 82 SER A C 1
ATOM 660 O O . SER A 1 82 ? -6.298 5.049 16.280 1.00 51.00 82 SER A O 1
ATOM 662 N N . ASP A 1 83 ? -4.762 4.098 14.964 1.00 53.75 83 ASP A N 1
ATOM 663 C CA . ASP A 1 83 ? -3.996 5.363 14.787 1.00 53.75 83 ASP A CA 1
ATOM 664 C C . ASP A 1 83 ? -4.028 6.061 13.409 1.00 53.75 83 ASP A C 1
ATOM 666 O O . ASP A 1 83 ? -3.735 7.255 13.319 1.00 53.75 83 ASP A O 1
ATOM 670 N N . LEU A 1 84 ? -4.437 5.384 12.330 1.00 60.34 84 LEU A N 1
ATOM 671 C CA . LEU A 1 84 ? -4.277 5.926 10.970 1.00 60.34 84 LEU A CA 1
ATOM 672 C C . LEU A 1 84 ? -5.161 7.157 10.682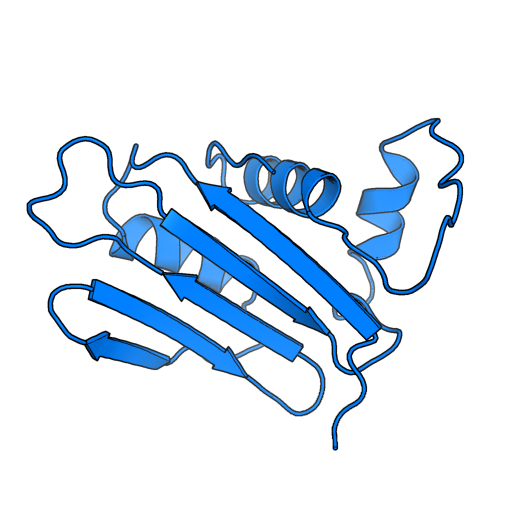 1.00 60.34 84 LEU A C 1
ATOM 674 O O . LEU A 1 84 ? -4.692 8.105 10.072 1.00 60.34 84 LEU A O 1
ATOM 678 N N . GLU A 1 85 ? -6.419 7.191 11.136 1.00 53.56 85 GLU A N 1
ATOM 679 C CA . GLU A 1 85 ? -7.332 8.316 10.855 1.00 53.56 85 GLU A CA 1
ATOM 680 C C . GLU A 1 85 ? -6.911 9.613 11.559 1.00 53.56 85 GLU A C 1
ATOM 682 O O . GLU A 1 85 ? -7.026 10.693 10.983 1.00 53.56 85 GLU A O 1
ATOM 687 N N . LYS A 1 86 ? -6.395 9.518 12.791 1.00 56.88 86 LYS A N 1
ATOM 688 C CA . LYS A 1 86 ? -5.859 10.671 13.531 1.00 56.88 86 LYS A CA 1
ATOM 689 C C . LYS A 1 86 ? -4.593 11.200 12.861 1.00 56.88 86 LYS A C 1
ATOM 691 O O . LYS A 1 86 ? -4.549 12.373 12.513 1.00 56.88 86 LYS A O 1
ATOM 696 N N . GLU A 1 87 ? -3.650 10.308 12.541 1.00 57.84 87 GLU A N 1
ATOM 697 C CA . GLU A 1 87 ? -2.428 10.612 11.774 1.00 57.84 87 GLU A CA 1
ATOM 698 C C . GLU A 1 87 ? -2.691 11.065 10.326 1.00 57.84 87 GLU A C 1
ATOM 700 O O . GLU A 1 87 ? -1.756 11.381 9.596 1.00 57.84 87 GLU A O 1
ATOM 705 N N . ILE A 1 88 ? -3.932 11.034 9.861 1.00 60.41 88 ILE A N 1
ATOM 706 C CA . ILE A 1 88 ? -4.326 11.490 8.533 1.00 60.41 88 ILE A CA 1
ATOM 707 C C . ILE A 1 88 ? -5.081 12.824 8.631 1.00 60.41 88 ILE A C 1
ATOM 709 O O . ILE A 1 88 ? -4.838 13.728 7.831 1.00 60.41 88 ILE A O 1
ATOM 713 N N . LYS A 1 89 ? -5.967 12.966 9.624 1.00 56.12 89 LYS A N 1
ATOM 714 C CA . LYS A 1 89 ? -6.715 14.200 9.906 1.00 56.12 89 LYS A CA 1
ATOM 715 C C . LYS A 1 89 ? -5.823 15.322 10.431 1.00 56.12 89 LYS A C 1
ATOM 717 O O . LYS A 1 89 ? -6.070 16.472 10.104 1.00 56.12 89 LYS A O 1
ATOM 722 N N . GLU A 1 90 ? -4.777 15.003 11.191 1.00 54.59 90 GLU A N 1
ATOM 723 C CA . GLU A 1 90 ? -3.819 15.992 11.714 1.00 54.59 90 GLU A CA 1
ATOM 724 C C . GLU A 1 90 ? -2.956 16.653 10.622 1.00 54.59 90 GLU A C 1
ATOM 726 O O . GLU A 1 90 ? -2.271 17.633 10.895 1.00 54.59 90 GLU A O 1
ATOM 731 N N . TYR A 1 91 ? -2.986 16.147 9.383 1.00 53.41 91 TYR A N 1
ATOM 732 C CA . TYR A 1 91 ? -2.052 16.544 8.327 1.00 53.41 91 TYR A CA 1
ATOM 733 C C . TYR A 1 91 ? -2.671 17.397 7.207 1.00 53.41 91 TYR A C 1
ATOM 735 O O . TYR A 1 91 ? -2.003 17.600 6.197 1.00 53.41 91 TYR A O 1
ATOM 743 N N . ASN A 1 92 ? -3.899 17.921 7.356 1.00 45.31 92 ASN A N 1
ATOM 744 C CA . ASN A 1 92 ? -4.465 18.898 6.412 1.00 45.31 92 ASN A CA 1
ATOM 745 C C . ASN A 1 92 ? -5.570 19.791 7.018 1.00 45.31 92 ASN A C 1
ATOM 747 O O . ASN A 1 92 ? -6.580 19.281 7.495 1.00 45.31 92 ASN A O 1
ATOM 751 N N . ASP A 1 93 ? -5.442 21.112 6.830 1.00 37.31 93 ASP A N 1
ATOM 752 C CA . ASP A 1 93 ? -6.475 22.163 6.999 1.00 37.31 93 ASP A CA 1
ATOM 753 C C . ASP A 1 93 ? -7.609 22.088 5.946 1.00 37.31 93 ASP A C 1
ATOM 755 O O . ASP A 1 93 ? -8.313 23.061 5.677 1.00 37.31 93 ASP A O 1
ATOM 759 N N . PHE A 1 94 ? -7.803 20.937 5.300 1.00 34.34 94 PHE A N 1
ATOM 760 C CA . PHE A 1 94 ? -8.870 20.765 4.322 1.00 34.34 94 PHE A CA 1
ATOM 761 C C . PHE A 1 94 ? -10.107 20.220 5.027 1.00 34.34 94 PHE A C 1
ATOM 763 O O . PHE A 1 94 ? -10.141 19.053 5.425 1.00 34.34 94 PHE A O 1
ATOM 770 N N . GLU A 1 95 ? -11.148 21.052 5.142 1.00 39.72 95 GLU A N 1
ATOM 771 C CA . GLU A 1 95 ? -12.506 20.556 5.347 1.00 39.72 95 GLU A CA 1
ATOM 772 C C . GLU A 1 95 ? -12.769 19.488 4.284 1.00 39.72 95 GLU A C 1
ATOM 774 O O . GLU A 1 95 ? -12.861 19.762 3.085 1.00 39.72 95 GLU A O 1
ATOM 779 N N . ILE A 1 96 ? -12.844 18.235 4.730 1.00 37.56 96 ILE A N 1
ATOM 780 C CA . ILE A 1 96 ? -13.299 17.121 3.912 1.00 37.56 96 ILE A CA 1
ATOM 781 C C . ILE A 1 96 ? -14.756 17.437 3.574 1.00 37.56 96 ILE A C 1
ATOM 783 O O . ILE A 1 96 ? -15.672 17.098 4.322 1.00 37.56 96 ILE A O 1
ATOM 787 N N . HIS A 1 97 ? -14.988 18.118 2.455 1.00 34.03 97 HIS A N 1
ATOM 788 C CA . HIS A 1 97 ? -16.318 18.239 1.892 1.00 34.03 97 HIS A CA 1
ATOM 789 C C . HIS A 1 97 ? -16.721 16.848 1.410 1.00 34.03 97 HIS A C 1
ATOM 791 O O . HIS A 1 97 ? -16.314 16.385 0.344 1.00 34.03 97 HIS A O 1
ATOM 797 N N . ILE A 1 98 ? -17.492 16.158 2.251 1.00 39.34 98 ILE A N 1
ATOM 798 C CA . ILE A 1 98 ? -18.075 14.843 1.989 1.00 39.34 98 ILE A CA 1
ATOM 799 C C . ILE A 1 98 ? -19.124 15.003 0.877 1.00 39.34 98 ILE A C 1
ATOM 801 O O . ILE A 1 98 ? -20.328 15.038 1.123 1.00 39.34 98 ILE A O 1
ATOM 805 N N . PHE A 1 99 ? -18.671 15.108 -0.369 1.00 32.84 99 PHE A N 1
ATOM 806 C CA . PHE A 1 99 ? -19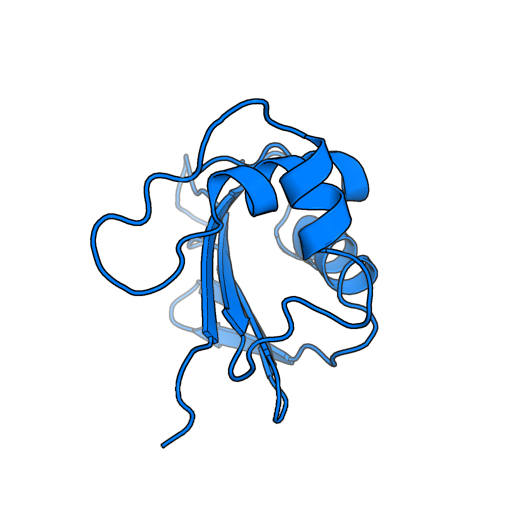.509 14.933 -1.547 1.00 32.84 99 PHE A CA 1
ATOM 807 C C . PHE A 1 99 ? -19.549 13.435 -1.872 1.00 32.84 99 PHE A C 1
ATOM 809 O O . PHE A 1 99 ? -18.556 12.838 -2.265 1.00 32.84 99 PHE A O 1
ATOM 816 N N . SER A 1 100 ? -20.707 12.818 -1.626 1.00 36.38 100 SER A N 1
ATOM 817 C CA . SER A 1 100 ? -21.067 11.434 -1.977 1.00 36.38 100 SER A CA 1
ATOM 818 C C . SER A 1 100 ? -20.079 10.318 -1.566 1.00 36.38 100 SER A C 1
ATOM 820 O O . SER A 1 100 ? -19.193 9.932 -2.316 1.00 36.38 100 SER A O 1
ATOM 822 N N . LYS A 1 101 ? -20.318 9.733 -0.381 1.00 41.78 101 LYS A N 1
ATOM 823 C CA . LYS A 1 101 ? -20.290 8.280 -0.074 1.00 41.78 101 LYS A CA 1
ATOM 824 C C . LYS A 1 101 ? -19.539 7.405 -1.116 1.00 41.78 101 LYS A C 1
ATOM 826 O O . LYS A 1 101 ? -20.117 7.083 -2.144 1.00 41.78 101 LYS A O 1
ATOM 831 N N . ARG A 1 102 ? -18.340 6.870 -0.864 1.00 45.88 102 ARG A N 1
ATOM 832 C CA . ARG A 1 102 ? -17.825 6.355 0.418 1.00 45.88 102 ARG A CA 1
ATOM 833 C C . ARG A 1 102 ? -16.279 6.257 0.418 1.00 45.88 102 ARG A C 1
ATOM 835 O O . ARG A 1 102 ? -15.733 5.212 0.094 1.00 45.88 102 ARG A O 1
ATOM 842 N N . TYR A 1 103 ? -15.618 7.331 0.865 1.00 54.34 103 TYR A N 1
ATOM 843 C CA . TYR A 1 103 ? -14.335 7.323 1.601 1.00 54.34 103 TYR A CA 1
ATOM 844 C C . TYR A 1 103 ? -13.037 6.958 0.855 1.00 54.34 103 TYR A C 1
ATOM 846 O O . TYR A 1 103 ? -12.365 5.999 1.230 1.00 54.34 103 TYR A O 1
ATOM 854 N N . GLU A 1 104 ? -12.635 7.761 -0.137 1.00 62.94 104 GLU A N 1
ATOM 855 C CA . GLU A 1 104 ? -11.340 7.586 -0.808 1.00 62.94 104 GLU A CA 1
ATOM 856 C C . GLU A 1 104 ? -10.181 8.291 -0.057 1.00 62.94 104 GLU A C 1
ATOM 858 O O . GLU A 1 104 ? -9.969 9.493 -0.212 1.00 62.94 104 GLU A O 1
ATOM 863 N N . ILE A 1 105 ? -9.418 7.546 0.754 1.00 75.75 105 ILE A N 1
ATOM 864 C CA . ILE A 1 105 ? -8.299 8.056 1.589 1.00 75.75 105 ILE A CA 1
ATOM 865 C C . ILE A 1 105 ? -6.955 8.156 0.840 1.00 75.75 105 ILE A C 1
ATOM 867 O O . ILE A 1 105 ? -5.908 8.357 1.453 1.00 75.75 105 ILE A O 1
ATOM 871 N N . SER A 1 106 ? -6.951 7.975 -0.482 1.00 81.38 106 SER A N 1
ATOM 872 C CA . SER A 1 106 ? -5.753 7.705 -1.292 1.00 81.38 106 SER A CA 1
ATOM 873 C C . SER A 1 106 ? -4.604 8.701 -1.092 1.00 81.38 106 SER A C 1
ATOM 875 O O . SER A 1 106 ? -3.476 8.289 -0.847 1.00 81.38 106 SER A O 1
ATOM 877 N N . SER A 1 107 ? -4.857 10.014 -1.106 1.00 80.38 107 SER A N 1
ATOM 878 C CA . SER A 1 107 ? -3.793 11.023 -0.918 1.00 80.38 107 SER A CA 1
ATOM 879 C C . SER A 1 107 ? -3.144 10.952 0.470 1.00 80.38 107 SER A C 1
ATOM 881 O O . SER A 1 107 ? -1.944 11.177 0.641 1.00 80.38 107 SER A O 1
ATOM 883 N N . GLN A 1 108 ? -3.949 10.619 1.474 1.00 79.25 108 GLN A N 1
ATOM 884 C CA . GLN A 1 108 ? -3.521 10.512 2.861 1.00 79.25 108 GLN A CA 1
ATOM 885 C C . GLN A 1 108 ? -2.743 9.209 3.075 1.00 79.25 108 GLN A C 1
ATOM 887 O O . GLN A 1 108 ? -1.669 9.218 3.673 1.00 79.25 108 GLN A O 1
ATOM 892 N N . LEU A 1 109 ? -3.235 8.113 2.490 1.00 82.06 109 LEU A N 1
ATOM 893 C CA . LEU A 1 109 ? -2.542 6.832 2.424 1.00 82.06 109 LEU A CA 1
ATOM 894 C C . LEU A 1 109 ? -1.184 6.969 1.720 1.00 82.06 109 LEU A C 1
ATOM 896 O O . LEU A 1 109 ? -0.186 6.500 2.254 1.00 82.06 109 LEU A O 1
ATOM 900 N N . ALA A 1 110 ? -1.112 7.675 0.587 1.00 85.88 110 ALA A N 1
ATOM 901 C CA . ALA A 1 110 ? 0.137 7.941 -0.131 1.00 85.88 110 ALA A CA 1
ATOM 902 C C . ALA A 1 110 ? 1.159 8.673 0.754 1.00 85.88 110 ALA A C 1
ATOM 904 O O . ALA A 1 110 ? 2.311 8.253 0.871 1.00 85.88 110 ALA A O 1
ATOM 905 N N . SER A 1 111 ? 0.715 9.726 1.445 1.00 83.38 111 SER A N 1
ATOM 906 C CA . SER A 1 111 ? 1.558 10.508 2.359 1.00 83.38 111 SER A CA 1
ATOM 907 C C . SER A 1 111 ? 2.061 9.668 3.534 1.00 83.38 111 SER A C 1
ATOM 909 O O . SER A 1 111 ? 3.234 9.731 3.909 1.00 83.38 111 SER A O 1
ATOM 911 N N . TRP A 1 112 ? 1.180 8.845 4.100 1.00 84.06 112 TRP A N 1
ATOM 912 C CA . TRP A 1 112 ? 1.509 7.954 5.201 1.00 84.06 112 TRP A CA 1
ATOM 913 C C . TRP A 1 112 ? 2.495 6.857 4.787 1.00 84.06 112 TRP A C 1
ATOM 915 O O . TRP A 1 112 ? 3.503 6.660 5.468 1.00 84.06 112 TRP A O 1
ATOM 925 N N . ILE A 1 113 ? 2.266 6.204 3.641 1.00 86.88 113 ILE A N 1
ATOM 926 C CA . ILE A 1 113 ? 3.188 5.216 3.070 1.00 86.88 113 ILE A CA 1
ATOM 927 C C . ILE A 1 113 ? 4.551 5.853 2.829 1.00 86.88 113 ILE A C 1
ATOM 929 O O . ILE A 1 113 ? 5.553 5.309 3.298 1.00 86.88 113 ILE A O 1
ATOM 933 N N . LYS A 1 114 ? 4.607 7.035 2.205 1.00 88.75 114 LYS A N 1
ATOM 934 C CA . LYS A 1 114 ? 5.864 7.760 1.999 1.00 88.75 114 LYS A CA 1
ATOM 935 C C . LYS A 1 114 ? 6.605 8.003 3.311 1.00 88.75 114 LYS A C 1
ATOM 937 O O . LYS A 1 114 ? 7.795 7.724 3.396 1.00 88.75 114 LYS A O 1
ATOM 942 N N . ARG A 1 115 ? 5.910 8.422 4.370 1.00 85.12 115 ARG A N 1
ATOM 943 C CA . ARG A 1 115 ? 6.514 8.641 5.694 1.00 85.12 115 ARG A CA 1
ATOM 944 C C . ARG A 1 115 ? 7.020 7.354 6.352 1.00 85.12 115 ARG A C 1
ATOM 946 O O . ARG A 1 115 ? 8.113 7.353 6.908 1.00 85.12 115 ARG A O 1
ATOM 953 N N . LYS A 1 116 ? 6.229 6.276 6.338 1.00 86.69 116 LYS A N 1
ATOM 954 C CA . LYS A 1 116 ? 6.566 5.023 7.041 1.00 86.69 116 LYS A CA 1
ATOM 955 C C . LYS A 1 116 ? 7.597 4.175 6.290 1.00 86.69 116 LYS A C 1
ATOM 957 O O . LYS A 1 116 ? 8.305 3.398 6.921 1.00 86.69 116 LYS A O 1
ATOM 962 N N . THR A 1 117 ? 7.698 4.321 4.968 1.00 88.62 117 THR A N 1
ATOM 963 C CA . THR A 1 117 ? 8.508 3.428 4.113 1.00 88.62 117 THR A CA 1
ATOM 964 C C . THR A 1 117 ? 9.579 4.135 3.274 1.00 88.62 117 THR A C 1
ATOM 966 O O . THR A 1 117 ? 10.455 3.467 2.707 1.00 88.62 117 THR A O 1
ATOM 969 N N . ASN A 1 118 ? 9.528 5.470 3.194 1.00 88.50 118 ASN A N 1
ATOM 970 C CA . ASN A 1 118 ? 10.299 6.305 2.267 1.00 88.50 118 ASN A CA 1
ATOM 971 C C . ASN A 1 118 ? 10.066 5.975 0.779 1.00 88.50 118 ASN A C 1
ATOM 973 O O . ASN A 1 118 ? 10.917 6.270 -0.052 1.00 88.50 118 ASN A O 1
ATOM 977 N N . LEU A 1 119 ? 8.951 5.321 0.438 1.00 89.38 119 LEU A N 1
ATOM 978 C CA . LEU A 1 119 ? 8.561 5.067 -0.950 1.00 89.38 119 LEU A CA 1
ATOM 979 C C . LEU A 1 119 ? 7.863 6.297 -1.539 1.00 89.38 119 LEU A C 1
ATOM 981 O O . LEU A 1 119 ? 7.033 6.920 -0.875 1.00 89.38 119 LEU A O 1
ATOM 985 N N . ASN A 1 120 ? 8.143 6.628 -2.797 1.00 89.88 120 ASN A N 1
ATOM 986 C CA . ASN A 1 120 ? 7.370 7.641 -3.506 1.00 89.88 120 ASN A CA 1
ATOM 987 C C . ASN A 1 120 ? 6.022 7.057 -3.923 1.00 89.88 120 ASN A C 1
ATOM 989 O O . ASN A 1 120 ? 5.940 6.241 -4.838 1.00 89.88 120 ASN A O 1
ATOM 993 N N . ALA A 1 121 ? 4.969 7.476 -3.222 1.00 87.62 121 ALA A N 1
ATOM 994 C CA . ALA A 1 121 ? 3.602 7.074 -3.499 1.00 87.62 121 ALA A CA 1
ATOM 995 C C . ALA A 1 121 ? 2.716 8.282 -3.818 1.00 87.62 121 ALA A C 1
ATOM 997 O O . ALA A 1 121 ? 2.899 9.361 -3.247 1.00 87.62 121 ALA A O 1
ATOM 998 N N . PHE A 1 122 ? 1.743 8.090 -4.704 1.00 85.00 122 PHE A N 1
ATOM 999 C CA . PHE A 1 122 ? 0.818 9.130 -5.150 1.00 85.00 122 PHE A CA 1
ATOM 1000 C C . PHE A 1 122 ? -0.570 8.557 -5.455 1.00 85.00 122 PHE A C 1
ATOM 1002 O O . PHE A 1 122 ? -0.722 7.354 -5.660 1.00 85.00 122 PHE A O 1
ATOM 1009 N N . LYS A 1 123 ? -1.582 9.427 -5.412 1.00 80.38 123 LYS A N 1
ATOM 1010 C CA . LYS A 1 123 ? -2.966 9.094 -5.771 1.00 80.38 123 LYS A CA 1
ATOM 1011 C C . LYS A 1 123 ? -3.116 9.019 -7.287 1.00 80.38 123 LYS A C 1
ATOM 1013 O O . LYS A 1 123 ? -2.559 9.919 -7.953 1.00 80.38 123 LYS A O 1
#

Radius of gyration: 14.57 Å; chains: 1; bounding box: 35×37×36 Å

Sequence (123 aa):
MKHPGFIGMICIEPELEIHTVFEKIKNTFNFIEFKEIHRDDVVSFIAENSNFRVALYGAPQDAPNALYGLDYVSYTDSLLPSDLEKEIKEYNDFEIHIFSKRYEISSQLASWIKRKTNLNAFK

Organism: Hahella chejuensis (strain KCTC 2396) (NCBI:txid349521)